Protein AF-A0AB36X1Z3-F1 (afdb_monomer_lite)

Secondary structure (DSSP, 8-state):
----HHHHHHHHHHHHHHHHHHHHHHHHHTTPPP-HHHHHHHHHHHHHHHHHHHHHHHT-

Sequence (60 aa):
MIITGKTIFKIVYILSIIFSITYIVWNTLQHNPLDPTYLLVAVISIVAMTLVFIKINKEE

Organism: Lactobacillus gasseri (NCBI:txid1596)

Radius of gyration: 14.36 Å; chains: 1; bounding box: 35×20×40 Å

pLDDT: mean 87.76, std 9.68, range [51.06, 95.5]

Foldseek 3Di:
DDCDPLNVLVVVLVVLVVVVVCVVVVCVVVVHDDDVVVVVVSVVVNVVSVVVNVVVVVVD

Structure (mmCIF, N/CA/C/O backbone):
data_AF-A0AB36X1Z3-F1
#
_entry.id   AF-A0AB36X1Z3-F1
#
loop_
_atom_site.group_PDB
_atom_site.id
_atom_site.type_symbol
_atom_site.label_atom_id
_atom_site.label_alt_id
_atom_site.label_comp_id
_atom_site.label_asym_id
_atom_site.label_entity_id
_atom_site.label_seq_id
_atom_site.pdbx_PDB_ins_code
_atom_site.Cartn_x
_atom_site.Cartn_y
_atom_site.Cartn_z
_atom_site.occupancy
_atom_site.B_iso_or_equiv
_atom_site.auth_seq_id
_atom_site.auth_comp_id
_atom_site.auth_asym_id
_atom_site.auth_atom_id
_atom_site.pdbx_PDB_model_num
ATOM 1 N N . MET A 1 1 ? -3.052 11.705 26.203 1.00 51.97 1 MET A N 1
ATOM 2 C CA . MET A 1 1 ? -3.843 11.414 24.988 1.00 51.97 1 MET A CA 1
ATOM 3 C C . MET A 1 1 ? -3.676 9.932 24.684 1.00 51.97 1 MET A C 1
ATOM 5 O O . MET A 1 1 ? -2.551 9.517 24.445 1.00 51.97 1 MET A O 1
ATOM 9 N N . ILE A 1 2 ? -4.727 9.118 24.815 1.00 65.12 2 ILE A N 1
ATOM 10 C CA . ILE A 1 2 ? -4.623 7.668 24.587 1.00 65.12 2 ILE A CA 1
ATOM 11 C C . ILE A 1 2 ? -4.671 7.442 23.076 1.00 65.12 2 ILE A C 1
ATOM 13 O O . ILE A 1 2 ? -5.689 7.708 22.440 1.00 65.12 2 ILE A O 1
ATOM 17 N N . ILE A 1 3 ? -3.557 7.007 22.491 1.00 70.31 3 ILE A N 1
ATOM 18 C CA . ILE A 1 3 ? -3.520 6.596 21.088 1.00 70.31 3 ILE A CA 1
ATOM 19 C C . ILE A 1 3 ? -4.289 5.273 20.994 1.00 70.31 3 ILE A C 1
ATOM 21 O O . ILE A 1 3 ? -3.871 4.266 21.558 1.00 70.31 3 ILE A O 1
ATOM 25 N N . THR A 1 4 ? -5.436 5.278 20.315 1.00 83.56 4 THR A N 1
ATOM 26 C CA . THR A 1 4 ? -6.236 4.068 20.093 1.00 83.56 4 THR A CA 1
ATOM 27 C C . THR A 1 4 ? -5.719 3.296 18.878 1.00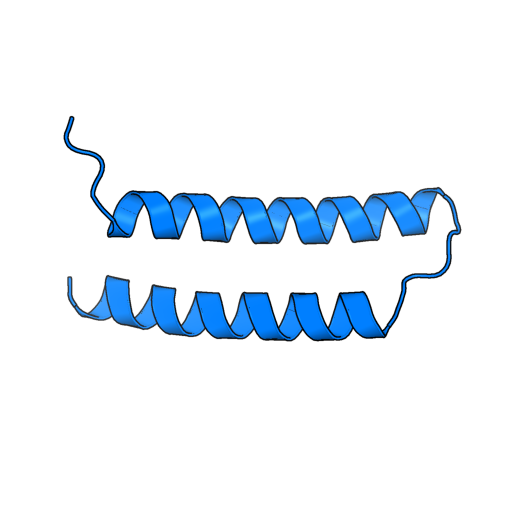 83.56 4 THR A C 1
ATOM 29 O O . THR A 1 4 ? -5.103 3.869 17.974 1.00 83.56 4 THR A O 1
ATOM 32 N N . GLY A 1 5 ? -6.002 1.989 18.813 1.00 82.12 5 GLY A N 1
ATOM 33 C CA . GLY A 1 5 ? -5.631 1.155 17.661 1.00 82.12 5 GLY A CA 1
ATOM 34 C C . GLY A 1 5 ? -6.187 1.683 16.330 1.00 82.12 5 GLY A C 1
ATOM 35 O O . GLY A 1 5 ? -5.510 1.598 15.308 1.00 82.12 5 GLY A O 1
ATOM 36 N N . LYS A 1 6 ? -7.364 2.330 16.354 1.00 83.38 6 LYS A N 1
ATOM 37 C CA . LYS A 1 6 ? -7.937 3.025 15.191 1.00 83.38 6 LYS A C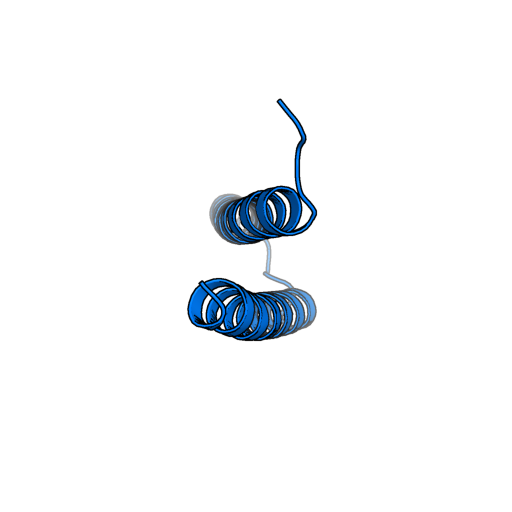A 1
ATOM 38 C C . LYS A 1 6 ? -7.008 4.141 14.699 1.00 83.38 6 LYS A C 1
ATOM 40 O O . LYS A 1 6 ? -6.711 4.200 13.511 1.00 83.38 6 LYS A O 1
ATOM 45 N N . THR A 1 7 ? -6.508 4.991 15.597 1.00 85.88 7 THR A N 1
ATOM 46 C CA . THR A 1 7 ? -5.602 6.098 15.246 1.00 85.88 7 THR A CA 1
ATOM 47 C C . THR A 1 7 ? -4.294 5.593 14.639 1.00 85.88 7 THR A C 1
ATOM 49 O O . THR A 1 7 ? -3.862 6.118 13.615 1.00 85.88 7 THR A O 1
ATOM 52 N N . ILE A 1 8 ? -3.699 4.539 15.212 1.00 89.50 8 ILE A N 1
ATOM 53 C CA . ILE A 1 8 ? -2.480 3.918 14.664 1.00 89.50 8 ILE A CA 1
ATOM 54 C C . ILE A 1 8 ? -2.749 3.379 13.259 1.00 89.50 8 ILE A C 1
ATOM 56 O O . ILE A 1 8 ? -1.980 3.657 12.344 1.00 89.50 8 ILE A O 1
ATOM 60 N N . PHE A 1 9 ? -3.866 2.673 13.065 1.00 89.19 9 PHE A N 1
ATOM 61 C CA . PHE A 1 9 ? -4.235 2.130 11.761 1.00 89.19 9 PHE A CA 1
ATOM 62 C C . PHE A 1 9 ? -4.377 3.227 10.696 1.00 89.19 9 PHE A C 1
ATOM 64 O O . PHE A 1 9 ? -3.823 3.095 9.606 1.00 89.19 9 PHE A O 1
ATOM 71 N N . LYS A 1 10 ? -5.058 4.339 11.018 1.00 88.25 10 LYS A N 1
ATOM 72 C CA . LYS A 1 10 ? -5.200 5.483 10.098 1.00 88.25 10 LYS A CA 1
ATOM 73 C C . LYS A 1 10 ? -3.838 6.067 9.703 1.00 88.25 10 LYS A C 1
ATOM 75 O O . LYS A 1 10 ? -3.617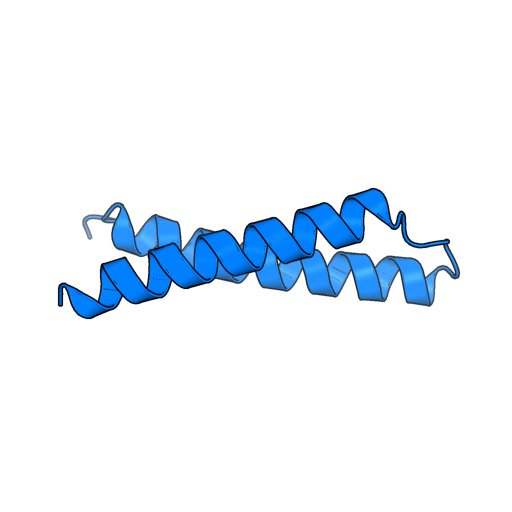 6.342 8.526 1.00 88.25 10 LYS A O 1
ATOM 80 N N . ILE A 1 11 ? -2.926 6.228 10.664 1.00 91.38 11 ILE A N 1
ATOM 81 C CA . ILE A 1 11 ? -1.575 6.754 10.411 1.00 91.38 11 ILE A CA 1
ATOM 82 C C . ILE A 1 11 ? -0.780 5.799 9.515 1.00 91.38 11 ILE A C 1
ATOM 84 O O . ILE A 1 11 ? -0.223 6.233 8.509 1.00 91.38 11 ILE A O 1
ATOM 88 N N . VAL A 1 12 ? -0.759 4.505 9.847 1.00 91.88 12 VAL A N 1
ATOM 89 C CA . VAL A 1 12 ? -0.043 3.485 9.065 1.00 91.88 12 VAL A CA 1
ATOM 90 C C . VAL A 1 12 ? -0.566 3.438 7.632 1.00 91.88 12 VAL A C 1
ATOM 92 O O . VAL A 1 12 ? 0.232 3.461 6.702 1.00 91.88 12 VAL A O 1
ATOM 95 N N . TYR A 1 13 ? -1.887 3.467 7.443 1.00 90.81 13 TYR A N 1
ATOM 96 C CA . TYR A 1 13 ? -2.503 3.489 6.117 1.00 90.81 13 TYR A CA 1
ATOM 97 C C . TYR A 1 13 ? -2.025 4.674 5.261 1.00 90.81 13 TYR A C 1
ATOM 99 O O . TYR A 1 13 ? -1.614 4.486 4.115 1.00 90.81 13 TYR A O 1
ATOM 107 N N . ILE A 1 14 ? -2.016 5.888 5.821 1.00 91.75 14 ILE A N 1
ATOM 108 C CA . ILE A 1 14 ? -1.546 7.087 5.110 1.00 91.75 14 ILE A CA 1
ATOM 109 C C . ILE A 1 14 ? -0.056 6.963 4.762 1.00 91.75 14 ILE A C 1
ATOM 111 O O . ILE A 1 14 ? 0.337 7.236 3.626 1.00 91.75 14 ILE A O 1
ATOM 115 N N . LEU A 1 15 ? 0.773 6.512 5.708 1.00 93.81 15 LEU A N 1
ATOM 116 C CA . LEU A 1 15 ? 2.209 6.321 5.483 1.00 93.81 15 LEU A CA 1
ATOM 117 C C . LEU A 1 15 ? 2.488 5.280 4.390 1.00 93.81 15 LEU A C 1
ATOM 119 O O . LEU A 1 15 ? 3.371 5.500 3.563 1.00 93.81 15 LEU A O 1
ATOM 123 N N . SER A 1 16 ? 1.720 4.189 4.335 1.00 91.88 16 SER A N 1
ATOM 124 C CA . SER A 1 16 ? 1.845 3.167 3.289 1.00 91.88 16 SER A CA 1
ATOM 125 C C . SER A 1 16 ? 1.558 3.719 1.890 1.00 91.88 16 SER A C 1
ATOM 127 O O . SER A 1 16 ? 2.270 3.380 0.941 1.00 91.88 16 SER A O 1
ATOM 129 N N . ILE A 1 17 ? 0.565 4.603 1.753 1.00 91.62 17 ILE A N 1
ATOM 130 C CA . ILE A 1 17 ? 0.270 5.279 0.481 1.00 91.62 17 ILE A CA 1
ATOM 131 C C . ILE A 1 17 ? 1.427 6.203 0.089 1.00 91.62 17 ILE A C 1
ATOM 133 O O . ILE A 1 17 ? 1.922 6.118 -1.035 1.00 91.62 17 ILE A O 1
ATOM 137 N N . ILE A 1 18 ? 1.891 7.047 1.018 1.00 94.69 18 ILE A N 1
ATOM 138 C CA . ILE A 1 18 ? 2.996 7.986 0.767 1.00 94.69 18 ILE A CA 1
ATOM 139 C C . ILE A 1 18 ? 4.258 7.228 0.345 1.00 94.69 18 ILE A C 1
ATOM 141 O O . ILE A 1 18 ? 4.900 7.599 -0.639 1.00 94.69 18 ILE A O 1
ATOM 145 N N . PHE A 1 19 ? 4.594 6.146 1.049 1.00 93.19 19 PHE A N 1
ATOM 146 C CA . PHE A 1 19 ? 5.737 5.301 0.721 1.00 93.19 19 PHE A CA 1
ATOM 147 C C . PHE A 1 19 ? 5.619 4.698 -0.682 1.00 93.19 19 PHE A C 1
ATOM 149 O O . PHE A 1 19 ? 6.563 4.793 -1.462 1.00 93.19 19 PHE A O 1
ATOM 156 N N . SER A 1 20 ? 4.453 4.146 -1.029 1.00 92.00 20 SER A N 1
ATOM 157 C CA . SER A 1 20 ? 4.224 3.529 -2.343 1.00 92.00 20 SER A CA 1
ATOM 158 C C . SER A 1 20 ? 4.376 4.543 -3.480 1.00 92.00 20 SER A C 1
ATOM 160 O O . SER A 1 20 ? 5.061 4.270 -4.465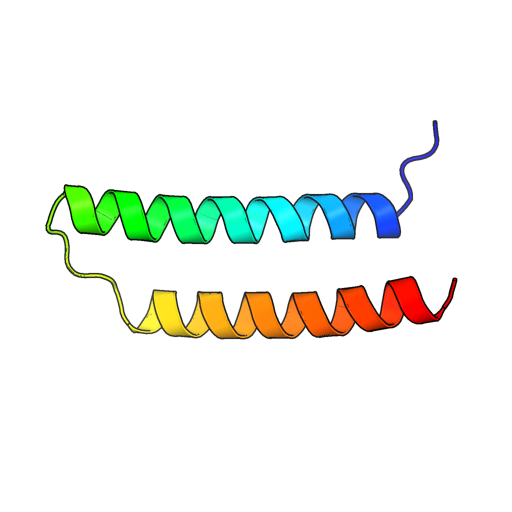 1.00 92.00 20 SER A O 1
ATOM 162 N N . ILE A 1 21 ? 3.811 5.747 -3.325 1.00 92.94 21 ILE A N 1
ATOM 163 C CA . ILE A 1 21 ? 3.964 6.837 -4.302 1.00 92.94 21 ILE A CA 1
ATOM 164 C C . ILE A 1 21 ? 5.435 7.247 -4.414 1.00 92.94 21 ILE A C 1
ATOM 166 O O . ILE A 1 21 ? 5.962 7.354 -5.518 1.00 92.94 21 ILE A O 1
ATOM 170 N N . THR A 1 22 ? 6.111 7.432 -3.279 1.00 94.06 22 THR A N 1
ATOM 171 C CA . THR A 1 22 ? 7.523 7.843 -3.241 1.00 94.06 22 THR A CA 1
ATOM 172 C C . THR A 1 22 ? 8.413 6.814 -3.927 1.00 94.06 22 THR A C 1
ATOM 174 O O . THR A 1 22 ? 9.271 7.185 -4.723 1.00 94.06 22 THR A O 1
ATOM 177 N N . TYR A 1 23 ? 8.182 5.525 -3.679 1.00 91.31 23 TYR A N 1
ATOM 178 C CA . TYR A 1 23 ? 8.912 4.435 -4.317 1.00 91.31 23 TYR A CA 1
ATOM 179 C C . TYR A 1 23 ? 8.716 4.422 -5.839 1.00 91.31 23 TYR A C 1
ATOM 181 O O . TYR A 1 23 ? 9.693 4.284 -6.580 1.00 91.31 23 TYR A O 1
ATOM 189 N N . ILE A 1 24 ? 7.476 4.595 -6.313 1.00 91.75 24 ILE A N 1
ATOM 190 C CA . ILE A 1 24 ? 7.168 4.634 -7.749 1.00 91.75 24 ILE A CA 1
ATOM 191 C C . ILE A 1 24 ? 7.847 5.837 -8.405 1.00 91.75 24 ILE A C 1
ATOM 193 O O . ILE A 1 24 ? 8.531 5.679 -9.418 1.00 91.75 24 ILE A O 1
ATOM 197 N N . VAL A 1 25 ? 7.702 7.027 -7.815 1.00 94.12 25 VAL A N 1
ATOM 198 C CA . VAL A 1 25 ? 8.314 8.263 -8.321 1.00 94.12 25 VAL A CA 1
ATOM 199 C C . VAL A 1 25 ? 9.834 8.136 -8.343 1.00 94.12 25 VAL A C 1
ATOM 201 O O . VAL A 1 25 ? 10.450 8.431 -9.363 1.00 94.12 25 VAL A O 1
ATOM 204 N N . TRP A 1 26 ? 10.442 7.645 -7.262 1.00 94.50 26 TRP A N 1
ATOM 205 C CA . TRP A 1 26 ? 11.888 7.464 -7.172 1.00 94.50 26 TRP A CA 1
ATOM 206 C C . TRP A 1 26 ? 12.421 6.524 -8.255 1.00 94.50 26 TRP A C 1
ATOM 208 O O . TRP A 1 26 ? 13.344 6.892 -8.977 1.00 94.50 26 TRP A O 1
ATOM 218 N N . ASN A 1 27 ? 11.825 5.340 -8.420 1.00 93.06 27 ASN A N 1
ATOM 219 C CA . ASN A 1 27 ? 12.265 4.400 -9.456 1.00 93.06 27 ASN A CA 1
ATOM 220 C C . ASN A 1 27 ? 12.061 4.960 -10.865 1.00 93.06 27 ASN A C 1
ATOM 222 O O . ASN A 1 27 ? 12.943 4.806 -11.705 1.00 93.06 27 ASN A O 1
ATOM 226 N N . THR A 1 28 ? 10.956 5.674 -11.096 1.00 91.56 28 THR A N 1
ATOM 227 C CA . THR A 1 28 ? 10.695 6.342 -12.378 1.00 91.56 28 THR A CA 1
ATOM 228 C C . THR A 1 28 ? 11.765 7.396 -12.680 1.00 91.56 28 THR A C 1
ATOM 230 O O . THR A 1 28 ? 12.302 7.416 -13.783 1.00 91.56 28 THR A O 1
ATOM 233 N N . LEU A 1 29 ? 12.138 8.230 -11.700 1.00 95.50 29 LEU A N 1
ATOM 234 C CA . LEU A 1 29 ? 13.197 9.239 -11.849 1.00 95.50 29 LEU A CA 1
ATOM 235 C C . LEU A 1 29 ? 14.568 8.610 -12.124 1.00 95.50 29 LEU A C 1
ATOM 237 O O . LEU A 1 29 ? 15.338 9.123 -12.935 1.00 95.50 29 LEU A O 1
ATOM 241 N N . GLN A 1 30 ? 14.864 7.483 -11.478 1.00 95.31 30 GLN A N 1
ATOM 242 C CA . GLN A 1 30 ? 16.108 6.739 -11.681 1.00 95.31 30 GLN A CA 1
ATOM 243 C C . GLN A 1 30 ? 16.094 5.865 -12.946 1.00 95.31 30 GLN A C 1
ATOM 245 O O . GLN A 1 30 ? 17.083 5.195 -13.217 1.00 95.31 30 GLN A O 1
ATOM 250 N N . HIS A 1 31 ? 15.001 5.863 -13.724 1.00 92.25 31 HIS A N 1
ATOM 251 C CA . HIS A 1 31 ? 14.805 4.976 -14.880 1.00 92.25 31 HIS A CA 1
ATOM 252 C C . HIS A 1 31 ? 14.993 3.487 -14.535 1.00 92.25 31 HIS A C 1
ATOM 254 O O . HIS A 1 31 ? 15.318 2.667 -15.395 1.00 92.25 31 HIS A O 1
ATOM 260 N N . ASN A 1 32 ? 14.772 3.135 -13.268 1.00 91.81 32 ASN A N 1
ATOM 261 C CA . ASN A 1 32 ? 14.840 1.765 -12.797 1.00 91.81 32 ASN A CA 1
ATOM 262 C C . ASN A 1 32 ? 13.530 1.049 -13.142 1.00 91.81 32 ASN A C 1
ATOM 264 O O . ASN A 1 32 ? 12.449 1.625 -12.967 1.00 91.81 32 ASN A O 1
ATOM 268 N N . PRO A 1 33 ? 13.593 -0.213 -13.595 1.00 89.00 33 PRO A N 1
ATOM 269 C CA . PRO A 1 33 ? 12.390 -0.995 -13.813 1.00 89.00 33 PRO A CA 1
ATOM 270 C C . PRO A 1 33 ? 11.654 -1.187 -12.483 1.00 89.00 33 PRO A C 1
ATOM 272 O O . PRO A 1 33 ? 12.247 -1.565 -11.473 1.00 89.00 33 PRO A O 1
ATOM 275 N N . LEU A 1 34 ? 10.347 -0.935 -12.491 1.00 89.00 34 LEU A N 1
ATOM 276 C CA . LEU A 1 34 ? 9.486 -1.256 -11.359 1.00 89.00 34 LEU A CA 1
ATOM 277 C C . LEU A 1 34 ? 9.261 -2.767 -11.325 1.00 89.00 34 LEU A C 1
ATOM 279 O O . LEU A 1 34 ? 8.848 -3.346 -12.329 1.00 89.00 34 LEU A O 1
ATOM 283 N N . ASP A 1 35 ? 9.490 -3.395 -10.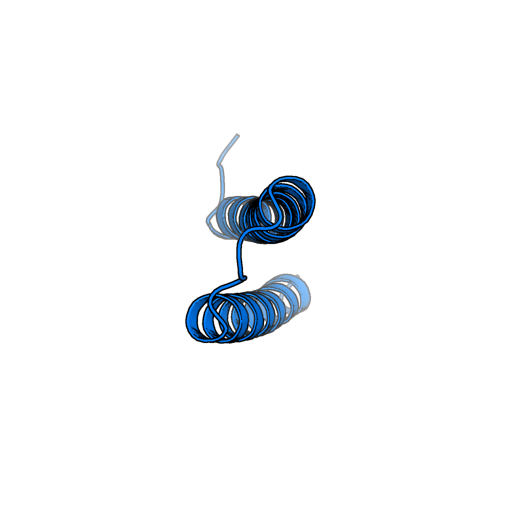171 1.00 90.62 35 ASP A N 1
ATOM 284 C CA . ASP A 1 35 ? 9.158 -4.806 -9.985 1.00 90.62 35 ASP A CA 1
ATOM 285 C C . ASP A 1 35 ? 7.623 -4.978 -10.028 1.00 90.62 35 ASP A C 1
ATOM 287 O O . ASP A 1 35 ? 6.916 -4.471 -9.145 1.00 90.62 35 ASP A O 1
ATOM 291 N N . PRO A 1 36 ? 7.074 -5.682 -11.036 1.00 88.88 36 PRO A N 1
ATOM 292 C CA . PRO A 1 36 ? 5.633 -5.872 -11.167 1.00 88.88 36 PRO A CA 1
ATOM 293 C C . PRO A 1 36 ? 5.035 -6.655 -9.990 1.00 88.88 36 PRO A C 1
ATOM 295 O O . PRO A 1 36 ? 3.875 -6.436 -9.635 1.00 88.88 36 PRO A O 1
ATOM 298 N N . THR A 1 37 ? 5.822 -7.519 -9.343 1.00 92.50 37 THR A N 1
ATOM 299 C CA . THR A 1 37 ? 5.410 -8.257 -8.142 1.00 92.50 37 THR A CA 1
ATOM 300 C C . THR A 1 37 ? 5.213 -7.301 -6.974 1.00 92.50 37 THR A C 1
ATOM 302 O O . THR A 1 37 ? 4.190 -7.358 -6.291 1.00 92.50 37 THR A O 1
ATOM 305 N N . TYR A 1 38 ? 6.157 -6.375 -6.776 1.00 88.81 38 TYR A N 1
ATOM 306 C CA . TYR A 1 38 ? 6.042 -5.341 -5.751 1.00 88.81 38 TYR A CA 1
ATOM 307 C C . TYR A 1 38 ? 4.806 -4.468 -5.983 1.00 88.81 38 TYR A C 1
ATOM 309 O O . TYR A 1 38 ? 4.033 -4.244 -5.051 1.00 88.81 38 TYR A O 1
ATOM 317 N N . LEU A 1 39 ? 4.581 -4.017 -7.223 1.00 89.88 39 LEU A N 1
ATOM 318 C CA . LEU A 1 39 ? 3.418 -3.192 -7.561 1.00 89.88 39 LEU A CA 1
ATOM 319 C C . LEU A 1 39 ? 2.101 -3.914 -7.263 1.00 89.88 39 LEU A C 1
ATOM 321 O O . LEU A 1 39 ? 1.204 -3.327 -6.657 1.00 89.88 39 LEU A O 1
ATOM 325 N N . LEU A 1 40 ? 1.992 -5.190 -7.636 1.00 92.62 40 LEU A N 1
ATOM 326 C CA . LEU A 1 40 ? 0.804 -5.994 -7.361 1.00 92.62 40 LEU A CA 1
ATOM 327 C C . LEU A 1 40 ? 0.547 -6.121 -5.853 1.00 92.62 40 LEU A C 1
ATOM 329 O O . LEU A 1 40 ? -0.574 -5.890 -5.394 1.00 92.62 40 LEU A O 1
ATOM 333 N N . VAL A 1 41 ? 1.585 -6.443 -5.075 1.00 91.69 41 VAL A N 1
ATOM 334 C CA . VAL A 1 41 ? 1.484 -6.565 -3.613 1.00 91.69 41 VAL A CA 1
ATOM 335 C C . VAL A 1 41 ? 1.109 -5.227 -2.976 1.00 91.69 41 VAL A C 1
ATOM 337 O O . VAL A 1 41 ? 0.249 -5.197 -2.093 1.00 91.69 41 VAL A O 1
ATOM 340 N N . ALA A 1 42 ? 1.693 -4.119 -3.436 1.00 90.31 42 ALA A N 1
ATOM 341 C CA . ALA A 1 42 ? 1.378 -2.781 -2.945 1.00 90.31 42 ALA A CA 1
ATOM 342 C C . ALA A 1 42 ? -0.094 -2.421 -3.200 1.00 90.31 42 ALA A C 1
ATOM 344 O O . ALA A 1 42 ? -0.789 -1.987 -2.280 1.00 90.31 42 ALA A O 1
ATOM 345 N N . VAL A 1 43 ? -0.601 -2.677 -4.411 1.00 92.44 43 VAL A N 1
ATOM 346 C CA . VAL A 1 43 ? -2.007 -2.427 -4.765 1.00 92.44 43 VAL A CA 1
ATOM 347 C C . VAL A 1 43 ? -2.950 -3.265 -3.901 1.00 92.44 43 VAL A C 1
ATOM 349 O O . VAL A 1 43 ? -3.868 -2.711 -3.295 1.00 92.44 43 VAL A O 1
ATOM 352 N N . ILE A 1 44 ? -2.713 -4.577 -3.785 1.00 94.62 44 ILE A N 1
ATOM 353 C CA . ILE A 1 44 ? -3.551 -5.467 -2.962 1.00 94.62 44 ILE A CA 1
ATOM 354 C C . ILE A 1 44 ? -3.535 -5.028 -1.491 1.00 94.62 44 ILE A C 1
ATOM 356 O O . ILE A 1 44 ? -4.585 -4.994 -0.847 1.00 94.62 44 ILE A O 1
ATOM 360 N N . SER A 1 45 ? -2.368 -4.644 -0.969 1.00 90.94 45 SER A N 1
ATOM 361 C CA . SER A 1 45 ? -2.218 -4.182 0.416 1.00 90.94 45 SER A CA 1
ATOM 362 C C . SER A 1 45 ? -2.995 -2.893 0.676 1.00 90.94 45 SER A C 1
ATOM 364 O O . SER A 1 45 ? -3.698 -2.796 1.684 1.00 90.94 45 SER A O 1
ATOM 366 N N . ILE A 1 46 ? -2.927 -1.925 -0.246 1.00 93.31 46 ILE A N 1
ATOM 367 C CA . ILE A 1 46 ? -3.691 -0.676 -0.150 1.00 93.31 46 ILE A CA 1
ATOM 368 C C . ILE A 1 46 ? -5.188 -0.981 -0.176 1.00 93.31 46 ILE A C 1
ATOM 370 O O . ILE A 1 46 ? -5.898 -0.530 0.717 1.00 93.31 46 ILE A O 1
ATOM 374 N N . VAL A 1 47 ? -5.662 -1.801 -1.122 1.00 94.06 47 VAL A N 1
ATOM 375 C CA . VAL A 1 47 ? -7.083 -2.180 -1.221 1.00 94.06 47 VAL A CA 1
ATOM 376 C C . VAL A 1 47 ? -7.573 -2.848 0.067 1.00 94.06 47 VAL A C 1
ATOM 378 O O . VAL A 1 47 ? -8.618 -2.467 0.601 1.00 94.06 47 VAL A O 1
ATOM 381 N N . ALA A 1 48 ? -6.813 -3.803 0.607 1.00 92.94 48 ALA A N 1
ATOM 382 C CA . ALA A 1 48 ? -7.157 -4.471 1.859 1.00 92.94 48 ALA A CA 1
ATOM 383 C C . ALA A 1 48 ? -7.234 -3.477 3.030 1.00 92.94 48 ALA A C 1
ATOM 38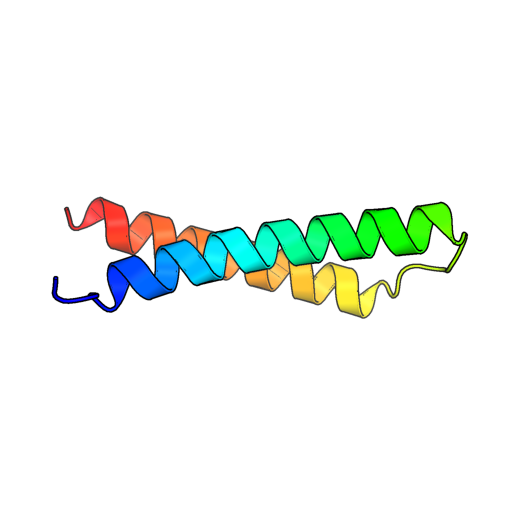5 O O . ALA A 1 48 ? -8.209 -3.483 3.789 1.00 92.94 48 ALA A O 1
ATOM 386 N N . MET A 1 49 ? -6.254 -2.577 3.151 1.00 92.31 49 MET A N 1
ATOM 387 C CA . MET A 1 49 ? -6.273 -1.537 4.180 1.00 92.31 49 MET A CA 1
ATOM 388 C C . MET A 1 49 ? -7.441 -0.560 4.004 1.00 92.31 49 MET A C 1
ATOM 390 O O . MET A 1 49 ? -8.053 -0.178 5.001 1.00 92.31 49 MET A O 1
ATOM 394 N N . THR A 1 50 ? -7.805 -0.194 2.772 1.00 91.81 50 THR A N 1
ATOM 395 C CA . THR A 1 50 ? -8.964 0.665 2.490 1.00 91.81 50 THR A CA 1
ATOM 396 C C . THR A 1 50 ? -10.266 0.013 2.958 1.00 91.81 50 THR A C 1
ATOM 398 O O . THR A 1 50 ? -11.087 0.678 3.591 1.00 91.81 50 THR A O 1
ATOM 401 N N . LEU A 1 51 ? -10.455 -1.290 2.720 1.00 92.56 51 LEU A N 1
ATOM 402 C CA . LEU A 1 51 ? -11.640 -2.017 3.195 1.00 92.56 51 LEU A CA 1
ATOM 403 C C . LEU A 1 51 ? -11.734 -2.013 4.726 1.00 92.56 51 LEU A C 1
ATOM 405 O O . LEU A 1 51 ? -12.801 -1.743 5.286 1.00 92.56 51 LEU A O 1
ATOM 409 N N . VAL A 1 52 ? -10.611 -2.257 5.406 1.00 89.50 52 VAL A N 1
ATOM 410 C CA . VAL A 1 52 ? -10.540 -2.209 6.873 1.00 89.50 52 VAL A CA 1
ATOM 411 C C . VAL A 1 52 ? -10.798 -0.789 7.385 1.00 89.50 52 VAL A C 1
ATOM 413 O O . VAL A 1 52 ? -11.569 -0.615 8.327 1.00 89.50 52 VAL A O 1
ATOM 416 N N . PHE A 1 53 ? -10.240 0.236 6.736 1.00 87.25 53 PHE A N 1
ATOM 417 C CA . PHE A 1 53 ? -10.482 1.640 7.073 1.00 87.25 53 PHE A CA 1
ATOM 418 C C . PHE A 1 53 ? -11.970 2.000 6.966 1.00 87.25 53 PHE A C 1
ATOM 420 O O . PHE A 1 53 ? -12.523 2.594 7.891 1.00 87.25 53 PHE A O 1
ATOM 427 N N . ILE A 1 54 ? -12.639 1.624 5.871 1.00 89.50 54 ILE A N 1
ATOM 428 C CA . ILE A 1 54 ? -14.076 1.880 5.682 1.00 89.50 54 ILE A CA 1
ATOM 429 C C . ILE A 1 54 ? -14.888 1.199 6.786 1.00 89.50 54 ILE A C 1
ATOM 431 O O . ILE A 1 54 ? -15.777 1.829 7.356 1.00 89.50 54 ILE A O 1
ATOM 435 N N . LYS A 1 55 ? -14.573 -0.059 7.118 1.00 86.31 55 LYS A N 1
ATOM 436 C CA . LYS A 1 55 ? -15.252 -0.782 8.200 1.00 86.31 55 LYS A CA 1
ATOM 437 C C . LYS A 1 55 ? -15.084 -0.073 9.549 1.00 86.31 55 LYS A C 1
ATOM 439 O O . LYS A 1 55 ? -16.075 0.183 10.220 1.00 86.31 55 LYS A O 1
ATOM 444 N N . ILE A 1 56 ? -13.856 0.304 9.906 1.00 83.88 56 ILE A N 1
ATOM 445 C CA . ILE A 1 56 ? -13.542 0.961 11.186 1.00 83.88 56 ILE A CA 1
ATOM 446 C C . ILE A 1 56 ? -14.261 2.312 11.349 1.00 83.88 56 ILE A C 1
ATOM 448 O O . ILE A 1 56 ? -14.616 2.665 12.476 1.00 83.88 56 ILE A O 1
ATOM 452 N N . ASN A 1 57 ? -14.446 3.063 10.255 1.00 77.94 57 ASN A N 1
ATOM 453 C CA . ASN A 1 57 ? -15.145 4.356 10.265 1.00 77.94 57 ASN A CA 1
ATOM 454 C C . ASN A 1 57 ? -16.673 4.232 10.124 1.00 77.94 57 ASN A C 1
ATOM 456 O O . ASN A 1 57 ? -17.368 5.179 10.450 1.00 77.94 57 ASN A O 1
ATOM 460 N N . LYS A 1 58 ? -17.208 3.108 9.623 1.00 72.38 58 LYS A N 1
ATOM 461 C CA . LYS A 1 58 ? -18.662 2.845 9.594 1.00 72.38 58 LYS A CA 1
ATOM 462 C C . LYS A 1 58 ? -19.234 2.452 10.960 1.00 72.38 58 LYS A C 1
ATOM 464 O O . LYS A 1 58 ? -20.443 2.493 11.136 1.00 72.38 58 LYS A O 1
ATOM 469 N N . GLU A 1 59 ? -18.379 1.999 11.872 1.00 59.03 59 GLU A N 1
ATOM 470 C CA . GLU A 1 59 ? -18.727 1.655 13.258 1.00 59.03 59 GLU A CA 1
ATOM 471 C C . GLU A 1 59 ? -18.634 2.868 14.218 1.00 59.03 59 GLU A C 1
ATOM 473 O O . GLU A 1 59 ? -18.737 2.690 15.430 1.00 59.03 59 GLU A O 1
ATOM 478 N N . GLU A 1 60 ? -18.389 4.078 13.696 1.00 51.06 60 GLU A N 1
ATOM 479 C CA . GLU A 1 60 ? -18.544 5.380 14.382 1.00 51.06 60 GLU A CA 1
ATOM 480 C C . GLU A 1 60 ? -19.864 6.041 13.967 1.00 51.06 60 GLU A C 1
ATOM 482 O O . GLU A 1 60 ? -20.499 6.656 14.852 1.00 51.06 60 GLU A O 1
#